Protein AF-A0A965UW42-F1 (afdb_monomer_lite)

Radius of gyration: 25.72 Å; chains: 1; bounding box: 55×19×74 Å

Foldseek 3Di:
DWEDAPVVQWIADPVPRDTHGCDPPGPVNVVVVVVVVVVDDHHYHDDDPDPDPDPDPVRVVVVVVVVVVVVVPPDDDD

Secondary structure (DSSP, 8-state):
-EEE-TTSSEEEETTTTEEEES-TT-HHHHHHHHHHHTT--PBPPPPPPP---PPPHHHHHHHHHHHHHHHHSSS---

Sequence (78 aa):
MYKLSYSNHVVIRLRDGANIPFDEQNQDYREYLAWLAEGNMPEPPDPQPEPVDVPTMQEEIKALKLIVGMLMEEDGDV

Structure (mmCIF, N/CA/C/O backbone):
data_AF-A0A965UW42-F1
#
_entry.id   AF-A0A965UW42-F1
#
loop_
_atom_site.group_PDB
_atom_site.id
_atom_site.type_symbol
_atom_site.label_atom_id
_atom_site.label_alt_id
_atom_site.label_comp_id
_atom_site.label_asym_id
_atom_site.label_entity_id
_atom_site.label_seq_id
_atom_site.pdbx_PDB_ins_code
_atom_site.Cartn_x
_atom_site.Cartn_y
_atom_site.Cartn_z
_atom_site.occupancy
_atom_site.B_iso_or_equiv
_atom_site.auth_seq_id
_atom_site.auth_comp_id
_atom_site.auth_asym_id
_atom_site.auth_atom_id
_atom_site.pdbx_PDB_model_num
ATOM 1 N N . MET A 1 1 ? -1.825 -6.815 12.602 1.00 93.19 1 MET A N 1
ATOM 2 C CA . MET A 1 1 ? -0.679 -6.093 12.015 1.00 93.19 1 MET A CA 1
ATOM 3 C C . MET A 1 1 ? -0.874 -5.991 10.515 1.00 93.19 1 MET A C 1
ATOM 5 O O . MET A 1 1 ? -1.492 -6.879 9.925 1.00 93.19 1 MET A O 1
ATOM 9 N N . TYR A 1 2 ? -0.386 -4.898 9.941 1.00 97.38 2 TYR A N 1
ATOM 10 C CA . TYR A 1 2 ? -0.636 -4.490 8.564 1.00 97.38 2 TYR A CA 1
ATOM 11 C C . TYR A 1 2 ? 0.662 -4.012 7.909 1.00 97.38 2 TYR A C 1
ATOM 13 O O . TYR A 1 2 ? 1.577 -3.597 8.616 1.00 97.38 2 TYR A O 1
ATOM 21 N N . LYS A 1 3 ? 0.713 -4.039 6.578 1.00 96.62 3 LYS A N 1
ATOM 22 C CA . LYS A 1 3 ? 1.833 -3.581 5.752 1.00 96.62 3 LYS A CA 1
ATOM 23 C C . LYS A 1 3 ? 1.322 -2.741 4.586 1.00 96.62 3 LYS A C 1
ATOM 25 O O . LYS A 1 3 ? 0.278 -3.053 4.013 1.00 96.62 3 LYS A O 1
ATOM 30 N N . LEU A 1 4 ? 2.044 -1.688 4.227 1.00 95.56 4 LEU A N 1
ATOM 31 C CA . LEU A 1 4 ? 1.709 -0.858 3.072 1.00 95.56 4 LEU A CA 1
ATOM 32 C C . LEU A 1 4 ? 1.961 -1.602 1.751 1.00 95.56 4 LEU A C 1
ATOM 34 O O . LEU A 1 4 ? 2.866 -2.424 1.640 1.00 95.56 4 LEU A O 1
ATOM 38 N N . SER A 1 5 ? 1.156 -1.301 0.736 1.00 92.88 5 SER A N 1
ATOM 39 C CA . SER A 1 5 ? 1.396 -1.738 -0.642 1.00 92.88 5 SER A CA 1
ATOM 40 C C . SER A 1 5 ? 2.004 -0.599 -1.455 1.00 92.88 5 SER A C 1
ATOM 42 O O . SER A 1 5 ? 1.662 0.564 -1.242 1.00 92.88 5 SER A O 1
ATOM 44 N N . TYR A 1 6 ? 2.821 -0.930 -2.457 1.00 90.25 6 TYR A N 1
ATOM 45 C CA . TYR A 1 6 ? 3.266 0.031 -3.473 1.00 90.25 6 TYR A CA 1
ATOM 46 C C . TYR A 1 6 ? 2.123 0.642 -4.288 1.00 90.25 6 TYR A C 1
ATOM 48 O O . TYR A 1 6 ? 2.280 1.712 -4.867 1.00 90.25 6 TYR A O 1
ATOM 56 N N . SER A 1 7 ? 0.972 -0.029 -4.355 1.00 83.38 7 SER A N 1
ATOM 57 C CA . SER A 1 7 ? -0.141 0.388 -5.205 1.00 83.38 7 SER A CA 1
ATOM 58 C C . SER A 1 7 ? -0.973 1.548 -4.644 1.00 83.38 7 SER A C 1
ATOM 60 O O . SER A 1 7 ? -1.957 1.898 -5.278 1.00 83.38 7 SER A O 1
ATOM 62 N N . ASN A 1 8 ? -0.631 2.141 -3.490 1.00 83.88 8 ASN A N 1
ATOM 63 C CA . ASN A 1 8 ? -1.314 3.283 -2.841 1.00 83.88 8 ASN A CA 1
ATOM 64 C C . ASN A 1 8 ? -2.853 3.198 -2.682 1.00 83.88 8 ASN A C 1
ATOM 66 O O . ASN A 1 8 ? -3.481 4.165 -2.255 1.00 83.88 8 ASN A O 1
ATOM 70 N N . HIS A 1 9 ? -3.470 2.056 -2.977 1.00 93.38 9 HIS A N 1
ATOM 71 C CA . HIS A 1 9 ? -4.923 1.854 -2.931 1.00 93.38 9 HIS A CA 1
ATOM 72 C C . HIS A 1 9 ? -5.334 0.683 -2.035 1.00 93.38 9 HIS A C 1
ATOM 74 O O . HIS A 1 9 ? -6.527 0.435 -1.855 1.00 93.38 9 HIS A O 1
ATOM 80 N N . VAL A 1 10 ? -4.358 -0.050 -1.491 1.00 96.06 10 VAL A N 1
ATOM 81 C CA . VAL A 1 10 ? -4.594 -1.195 -0.612 1.00 96.06 10 VAL A CA 1
ATOM 82 C C . VAL A 1 10 ? -3.596 -1.214 0.545 1.00 96.06 10 VAL A C 1
ATOM 84 O O . VAL A 1 10 ? -2.462 -0.747 0.421 1.00 96.06 10 VAL A O 1
ATOM 87 N N . VAL A 1 11 ? -4.005 -1.823 1.653 1.00 97.06 11 VAL A N 1
ATOM 88 C CA . VAL A 1 11 ? -3.132 -2.255 2.751 1.00 97.06 11 VAL A CA 1
ATOM 89 C C . VAL A 1 11 ? -3.173 -3.776 2.841 1.00 97.06 11 VAL A C 1
ATOM 91 O O . VAL A 1 11 ? -4.203 -4.395 2.591 1.00 97.06 11 VAL A O 1
ATOM 94 N N . ILE A 1 12 ? -2.052 -4.397 3.187 1.00 97.56 12 ILE A N 1
ATOM 95 C CA . ILE A 1 12 ? -1.94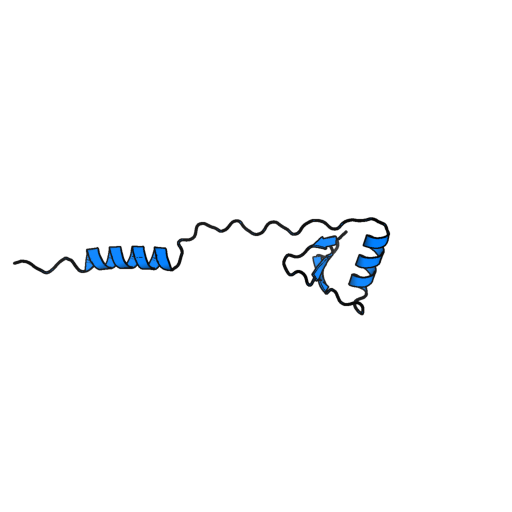2 -5.848 3.331 1.00 97.56 12 ILE A CA 1
ATOM 96 C C . ILE A 1 12 ? -2.098 -6.201 4.807 1.00 97.56 12 ILE A C 1
ATOM 98 O O . ILE A 1 12 ? -1.380 -5.673 5.656 1.00 97.56 12 ILE A O 1
ATOM 102 N N . ARG A 1 13 ? -3.005 -7.120 5.138 1.00 97.81 13 ARG A N 1
ATOM 103 C CA . ARG A 1 13 ? -3.110 -7.673 6.491 1.00 97.81 13 ARG A CA 1
ATOM 104 C C . ARG A 1 13 ? -2.194 -8.881 6.642 1.00 97.81 13 ARG A C 1
ATOM 106 O O . ARG A 1 13 ? -2.310 -9.856 5.913 1.00 97.81 13 ARG A O 1
ATOM 113 N N . LEU A 1 14 ? -1.309 -8.849 7.636 1.00 96.75 14 LEU A N 1
ATOM 114 C CA . LEU A 1 14 ? -0.245 -9.853 7.767 1.00 96.75 14 LEU A CA 1
ATOM 115 C C . LEU A 1 14 ? -0.724 -11.221 8.273 1.00 96.75 14 LEU A C 1
ATOM 117 O O . LEU A 1 14 ? -0.048 -12.217 8.052 1.00 96.75 14 LEU A O 1
ATOM 121 N N . ARG A 1 15 ? -1.882 -11.293 8.946 1.00 96.50 15 ARG A N 1
ATOM 122 C CA . ARG A 1 15 ? -2.374 -12.556 9.533 1.00 96.50 15 ARG A CA 1
ATOM 123 C C . ARG A 1 15 ? -2.804 -13.583 8.481 1.00 96.50 15 ARG A C 1
ATOM 125 O O . ARG A 1 15 ? -2.728 -14.777 8.731 1.00 96.50 15 ARG A O 1
ATOM 132 N N . ASP A 1 16 ? -3.320 -13.101 7.356 1.00 96.62 16 ASP A N 1
ATOM 133 C CA . ASP A 1 16 ? -3.968 -13.894 6.307 1.00 96.62 16 ASP A CA 1
ATOM 134 C C . ASP A 1 16 ? -3.541 -13.471 4.892 1.00 96.62 16 ASP A C 1
ATOM 136 O O . ASP A 1 16 ? -3.967 -14.082 3.916 1.00 96.62 16 ASP A O 1
ATOM 140 N N . GLY A 1 17 ? -2.697 -12.443 4.763 1.00 95.12 17 GLY A N 1
ATOM 141 C CA . GLY A 1 17 ? -2.225 -11.930 3.478 1.00 95.12 17 GLY A CA 1
ATOM 142 C C . GLY A 1 17 ? -3.297 -11.192 2.672 1.00 95.12 17 GLY A C 1
ATOM 143 O O . GLY A 1 17 ? -3.119 -10.988 1.472 1.00 95.12 17 GLY A O 1
ATOM 144 N N . ALA A 1 18 ? -4.418 -10.804 3.291 1.00 96.69 18 ALA A N 1
ATOM 145 C CA . ALA A 1 18 ? -5.507 -10.141 2.586 1.00 96.69 18 ALA A CA 1
ATOM 146 C C . ALA A 1 18 ? -5.082 -8.753 2.078 1.00 96.69 18 ALA A C 1
ATOM 148 O O . ALA A 1 18 ? -4.550 -7.941 2.837 1.00 96.69 18 ALA A O 1
ATOM 149 N N . ASN A 1 19 ? -5.367 -8.471 0.804 1.00 97.06 19 ASN A N 1
ATOM 150 C CA . ASN A 1 19 ? -5.245 -7.136 0.223 1.00 97.06 19 ASN A CA 1
ATOM 151 C C . ASN A 1 19 ? -6.551 -6.385 0.482 1.00 97.06 19 ASN A C 1
ATOM 153 O O . ASN A 1 19 ? -7.590 -6.749 -0.063 1.00 97.06 19 ASN A O 1
ATOM 157 N N . ILE A 1 20 ? -6.495 -5.362 1.326 1.00 97.38 20 ILE A N 1
ATOM 158 C CA . ILE A 1 20 ? -7.651 -4.598 1.789 1.00 97.38 20 ILE A CA 1
ATOM 159 C C . ILE A 1 20 ? -7.684 -3.264 1.038 1.00 97.38 20 ILE A C 1
ATOM 161 O O . ILE A 1 20 ? -6.807 -2.429 1.272 1.00 97.38 20 ILE A O 1
ATOM 165 N N . PRO A 1 21 ? -8.667 -3.034 0.152 1.00 97.38 21 PRO A N 1
ATOM 166 C CA . PRO A 1 21 ? -8.861 -1.745 -0.505 1.00 97.38 21 PRO A CA 1
ATOM 167 C C . PRO A 1 21 ? -9.169 -0.620 0.484 1.00 97.38 21 PRO A C 1
ATOM 169 O O . PRO A 1 21 ? -9.836 -0.844 1.495 1.00 97.38 21 PRO A O 1
ATOM 172 N N . PHE A 1 22 ? -8.743 0.600 0.158 1.00 96.38 22 PHE A N 1
ATOM 173 C CA . PHE A 1 22 ? -9.105 1.819 0.891 1.00 96.38 22 PHE A CA 1
ATOM 174 C C . PHE A 1 22 ? -10.548 2.246 0.592 1.00 96.38 22 PHE A C 1
ATOM 176 O O . PHE A 1 22 ? -10.793 3.232 -0.097 1.00 96.38 22 PHE A O 1
ATOM 183 N N . ASP A 1 23 ? -11.502 1.468 1.097 1.00 96.94 23 ASP A N 1
ATOM 184 C CA . ASP A 1 23 ? -12.940 1.703 0.972 1.00 96.94 23 ASP A CA 1
ATOM 185 C C . ASP A 1 23 ? -13.569 1.778 2.371 1.00 96.94 23 ASP A C 1
ATOM 187 O O . ASP A 1 23 ? -13.471 0.837 3.156 1.00 96.94 23 ASP A O 1
ATOM 191 N N . GLU A 1 24 ? -14.237 2.886 2.698 1.00 95.25 24 GLU A N 1
ATOM 192 C CA . GLU A 1 24 ? -14.898 3.103 3.996 1.00 95.25 24 GLU A CA 1
ATOM 193 C C . GLU A 1 24 ? -16.030 2.097 4.283 1.00 95.25 24 GLU A C 1
ATOM 195 O O . GLU A 1 24 ? -16.383 1.837 5.443 1.00 95.25 24 GLU A O 1
ATOM 200 N N . GLN A 1 25 ? -16.601 1.496 3.236 1.00 97.12 25 GLN A N 1
ATOM 201 C CA . GLN A 1 25 ? -17.592 0.431 3.369 1.00 97.12 25 GLN A CA 1
ATOM 202 C C . GLN A 1 25 ? -16.947 -0.929 3.657 1.00 97.12 25 GLN A C 1
ATOM 204 O O . GLN A 1 25 ? -17.625 -1.819 4.179 1.00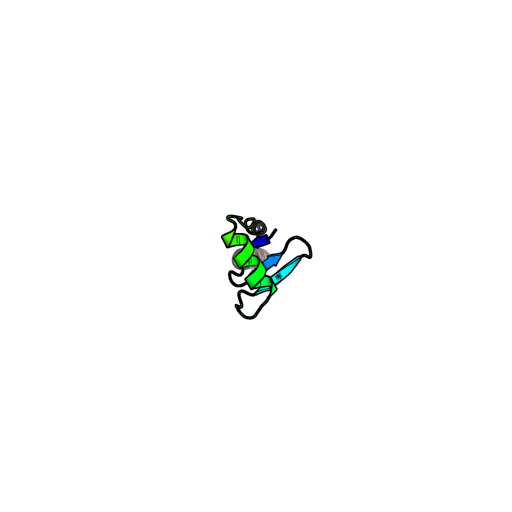 97.12 25 GLN A O 1
ATOM 209 N N . ASN A 1 26 ? -15.645 -1.086 3.396 1.00 97.50 26 ASN A N 1
ATOM 210 C CA . ASN A 1 26 ? -14.908 -2.298 3.717 1.00 97.50 26 ASN A CA 1
ATOM 211 C C . ASN A 1 26 ? -14.649 -2.381 5.230 1.00 97.50 26 ASN A C 1
ATOM 213 O O . ASN A 1 26 ? -13.997 -1.528 5.835 1.00 97.50 26 ASN A O 1
ATOM 217 N N . GLN A 1 27 ? -15.158 -3.444 5.853 1.00 97.81 27 GLN A N 1
ATOM 218 C CA . GLN A 1 27 ? -14.992 -3.673 7.284 1.00 97.81 27 GLN A CA 1
ATOM 219 C C . GLN A 1 27 ? -13.520 -3.823 7.687 1.00 97.81 27 GLN A C 1
ATOM 221 O O . GLN A 1 27 ? -13.114 -3.242 8.691 1.00 97.81 27 GLN A O 1
ATOM 226 N N . ASP A 1 28 ? -12.717 -4.532 6.895 1.00 98.12 28 ASP A N 1
ATOM 227 C CA . ASP A 1 28 ? -11.299 -4.742 7.181 1.00 98.12 28 ASP A CA 1
ATOM 228 C C . ASP A 1 28 ? -10.514 -3.420 7.124 1.00 98.12 28 ASP A C 1
ATOM 230 O O . ASP A 1 28 ? -9.571 -3.216 7.891 1.00 98.12 28 ASP A O 1
ATOM 234 N N . TYR A 1 29 ? -10.921 -2.485 6.256 1.00 97.69 29 TYR A N 1
ATOM 235 C CA . TYR A 1 29 ? -10.311 -1.155 6.200 1.00 97.69 29 TYR A CA 1
ATOM 236 C C . TYR A 1 29 ? -10.664 -0.320 7.434 1.00 97.69 29 TYR A C 1
ATOM 238 O O . TYR A 1 29 ? -9.791 0.320 8.017 1.00 97.69 29 TYR A O 1
ATOM 246 N N . ARG A 1 30 ? -11.916 -0.377 7.905 1.00 97.88 30 ARG A N 1
ATOM 247 C CA . ARG A 1 30 ? -12.304 0.278 9.166 1.00 97.88 30 ARG A CA 1
ATOM 248 C C . ARG A 1 30 ? -11.569 -0.305 10.376 1.00 97.88 30 ARG A C 1
ATOM 250 O O . ARG A 1 30 ? -11.181 0.452 11.261 1.00 97.88 30 ARG A O 1
ATOM 257 N N . GLU A 1 31 ? -11.336 -1.618 10.405 1.00 97.88 31 GLU A N 1
ATOM 258 C CA . GLU A 1 31 ? -10.501 -2.262 11.430 1.00 97.88 31 GLU A CA 1
ATOM 259 C C . GLU A 1 31 ? -9.050 -1.758 11.379 1.00 97.88 31 GLU A C 1
ATOM 261 O O . GLU A 1 31 ? -8.454 -1.483 12.421 1.00 97.88 31 GLU A O 1
ATOM 266 N N . TYR A 1 32 ? -8.486 -1.583 10.181 1.00 97.38 32 TYR A N 1
ATOM 267 C CA . TYR A 1 32 ? -7.176 -0.955 10.002 1.00 97.38 32 TYR A CA 1
ATOM 268 C C . TYR A 1 32 ? -7.143 0.493 10.523 1.00 97.38 32 TYR A C 1
ATOM 270 O O . TYR A 1 32 ? -6.209 0.859 11.235 1.00 97.38 32 TYR A O 1
ATOM 278 N N . LEU A 1 33 ? -8.168 1.305 10.241 1.00 97.56 33 LEU A N 1
ATOM 279 C CA . LEU A 1 33 ? -8.259 2.684 10.739 1.00 97.56 33 LEU A CA 1
ATOM 280 C C . LEU A 1 33 ? -8.364 2.755 12.270 1.00 97.56 33 LEU A C 1
ATOM 282 O O . LEU A 1 33 ? -7.708 3.592 12.886 1.00 97.56 33 LEU A O 1
ATOM 286 N N . ALA A 1 34 ? -9.148 1.870 12.893 1.00 97.69 34 ALA A N 1
ATOM 287 C CA . ALA A 1 34 ? -9.230 1.780 14.351 1.00 97.69 34 ALA A CA 1
ATOM 288 C C . ALA A 1 34 ? -7.869 1.412 14.962 1.00 97.69 34 ALA A C 1
ATOM 290 O O . ALA A 1 34 ? -7.411 2.051 15.907 1.00 97.69 34 ALA A O 1
ATOM 291 N N . TRP A 1 35 ? -7.174 0.451 14.352 1.00 97.69 35 TRP A N 1
ATOM 292 C CA . TRP A 1 35 ? -5.829 0.059 14.758 1.00 97.69 35 TRP A CA 1
ATOM 293 C C . TRP A 1 35 ? -4.811 1.209 14.631 1.00 97.69 35 TRP A C 1
ATOM 295 O O . TRP A 1 35 ? -3.965 1.368 15.509 1.00 97.69 35 TRP A O 1
ATOM 305 N N . LEU A 1 36 ? -4.906 2.060 13.601 1.00 97.25 36 LEU A N 1
ATOM 306 C CA . LEU A 1 36 ? -4.098 3.288 13.507 1.00 97.25 36 LEU A CA 1
ATOM 307 C C . LEU A 1 36 ? -4.438 4.301 14.611 1.00 97.25 36 LEU A C 1
ATOM 309 O O . LEU A 1 36 ? -3.536 4.930 15.160 1.00 97.25 36 LEU A O 1
ATOM 313 N N . ALA A 1 37 ? -5.722 4.463 14.950 1.00 97.81 37 ALA A N 1
ATOM 314 C CA . ALA A 1 37 ? -6.173 5.399 15.983 1.00 97.81 37 ALA A CA 1
ATOM 315 C C . ALA A 1 37 ? -5.671 5.028 17.391 1.00 97.81 37 ALA A C 1
ATOM 317 O O . ALA A 1 37 ? -5.497 5.902 18.237 1.00 97.81 37 ALA A O 1
ATOM 318 N N . GLU A 1 38 ? -5.373 3.749 17.623 1.00 97.88 38 GLU A N 1
ATOM 319 C CA . GLU A 1 38 ? -4.694 3.258 18.830 1.00 97.88 38 GLU A CA 1
ATOM 320 C C . GLU A 1 38 ? -3.190 3.610 18.876 1.00 97.88 38 GLU A C 1
ATOM 322 O O . GLU A 1 38 ? -2.521 3.328 19.868 1.00 97.88 38 GLU A O 1
ATOM 327 N N . GLY A 1 39 ? -2.643 4.239 17.827 1.00 97.88 39 GLY A N 1
ATOM 328 C CA . GLY A 1 39 ? -1.239 4.653 17.741 1.00 97.88 39 GLY A CA 1
ATOM 329 C C . GLY A 1 39 ? -0.307 3.613 17.118 1.00 97.88 39 GLY A C 1
ATOM 330 O O . GLY A 1 39 ? 0.913 3.754 17.207 1.00 97.88 39 GLY A O 1
ATOM 331 N N . ASN A 1 40 ? -0.849 2.570 16.488 1.00 98.00 40 ASN A N 1
ATOM 332 C CA . ASN A 1 40 ? -0.038 1.583 15.785 1.00 98.00 40 ASN A CA 1
ATOM 333 C C . ASN A 1 40 ? 0.435 2.097 14.408 1.00 98.00 40 ASN A C 1
ATOM 335 O O . ASN A 1 40 ? -0.175 2.985 13.815 1.00 98.00 40 ASN A O 1
ATOM 339 N N . MET A 1 41 ? 1.507 1.503 13.870 1.00 97.31 41 MET A N 1
ATOM 340 C CA . MET A 1 41 ? 2.081 1.861 12.564 1.00 97.31 41 MET A CA 1
ATOM 341 C C . MET A 1 41 ? 2.247 0.624 11.675 1.00 97.31 41 MET A C 1
ATOM 343 O O . MET A 1 41 ? 2.801 -0.372 12.146 1.00 97.31 41 MET A O 1
ATOM 347 N N . PRO A 1 42 ? 1.780 0.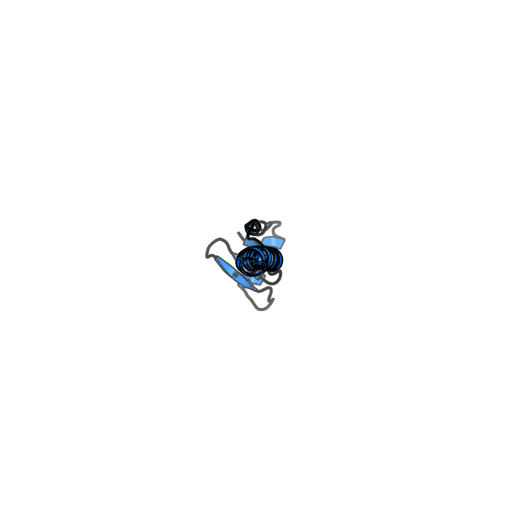654 10.411 1.00 96.56 42 PRO A N 1
ATOM 348 C CA . PRO A 1 42 ? 1.965 -0.452 9.483 1.00 96.56 42 PRO A CA 1
ATOM 349 C C . PRO A 1 42 ? 3.436 -0.586 9.090 1.00 96.56 42 PRO A C 1
ATOM 351 O O . PRO A 1 42 ? 4.193 0.385 9.089 1.00 96.56 42 PRO A O 1
ATOM 354 N N . GLU A 1 43 ? 3.821 -1.794 8.703 1.00 97.25 43 GLU A N 1
ATOM 355 C CA . GLU A 1 43 ? 5.132 -2.042 8.119 1.00 97.25 43 GLU A CA 1
ATOM 356 C C . GLU A 1 43 ? 5.268 -1.339 6.754 1.00 97.25 43 GLU A C 1
ATOM 358 O O . GLU A 1 43 ? 4.270 -1.170 6.034 1.00 97.25 43 GLU A O 1
ATOM 363 N N . PRO A 1 44 ? 6.492 -0.925 6.374 1.00 95.31 44 PRO A N 1
ATOM 364 C CA . PRO A 1 44 ? 6.758 -0.411 5.035 1.00 95.31 44 PRO A CA 1
ATOM 365 C C . PRO A 1 44 ? 6.476 -1.485 3.969 1.00 95.31 44 PRO A C 1
ATOM 367 O O . PRO A 1 44 ? 6.488 -2.676 4.286 1.00 95.31 44 PRO A O 1
ATOM 370 N N . PRO A 1 45 ? 6.232 -1.097 2.704 1.00 93.81 45 PRO A N 1
ATOM 371 C CA . PRO A 1 45 ? 6.089 -2.071 1.626 1.00 93.81 45 PRO A CA 1
ATOM 372 C C . PRO A 1 45 ? 7.345 -2.944 1.500 1.00 93.81 45 PRO A C 1
ATOM 374 O O . PRO A 1 45 ? 8.446 -2.505 1.842 1.00 93.81 45 PRO A O 1
ATOM 377 N N . ASP A 1 46 ? 7.176 -4.172 0.993 1.00 90.88 46 ASP A N 1
ATOM 378 C CA . ASP A 1 46 ? 8.320 -5.026 0.637 1.00 90.88 46 ASP A CA 1
ATOM 379 C C . ASP A 1 46 ? 9.237 -4.270 -0.319 1.00 90.88 46 ASP A C 1
ATOM 381 O O . ASP A 1 46 ? 8.712 -3.516 -1.124 1.00 90.88 46 ASP A O 1
ATOM 385 N N . PRO A 1 47 ? 10.563 -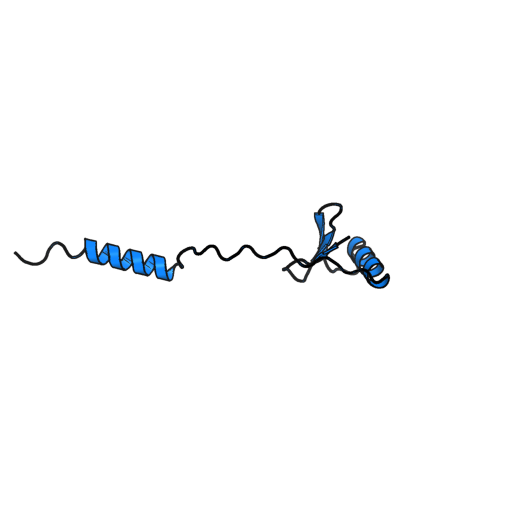4.459 -0.295 1.00 87.81 47 PRO A N 1
ATOM 386 C CA . PRO A 1 47 ? 11.436 -3.826 -1.272 1.00 87.81 47 PRO A CA 1
ATOM 387 C C . PRO A 1 47 ? 11.043 -4.243 -2.693 1.00 87.81 47 PRO A C 1
ATOM 389 O O . PRO A 1 47 ? 10.834 -5.424 -2.980 1.00 87.81 47 PRO A O 1
ATOM 392 N N . GLN A 1 48 ? 10.969 -3.267 -3.596 1.00 83.38 48 GLN A N 1
ATOM 393 C CA . GLN A 1 48 ? 10.861 -3.532 -5.020 1.00 83.38 48 GLN A CA 1
ATOM 394 C C . GLN A 1 48 ? 12.071 -4.389 -5.409 1.00 83.38 48 GLN A C 1
ATOM 396 O O . GLN A 1 48 ? 13.179 -4.079 -4.956 1.00 83.38 48 GLN A O 1
ATOM 401 N N . PRO A 1 49 ? 11.893 -5.452 -6.215 1.00 80.44 49 PRO A N 1
ATOM 402 C CA . PRO A 1 49 ? 13.037 -6.179 -6.739 1.00 80.44 49 PRO A CA 1
ATOM 403 C C . PRO A 1 49 ? 14.009 -5.177 -7.361 1.00 80.44 49 PRO A C 1
ATOM 405 O O . PRO A 1 49 ? 13.588 -4.272 -8.095 1.00 80.44 49 PRO A O 1
ATOM 408 N N . GLU A 1 50 ? 15.292 -5.314 -7.021 1.00 80.56 50 GLU A N 1
ATOM 409 C CA . GLU A 1 50 ? 16.343 -4.551 -7.681 1.00 80.56 50 GLU A CA 1
ATOM 410 C C . GLU A 1 50 ? 16.158 -4.726 -9.191 1.00 80.56 50 GLU A C 1
ATOM 412 O O . GLU A 1 50 ? 15.825 -5.837 -9.628 1.00 80.56 50 GLU A O 1
ATOM 417 N N . PRO A 1 51 ? 16.287 -3.653 -9.993 1.00 78.75 51 PRO A N 1
ATOM 418 C CA . PRO A 1 51 ? 16.271 -3.808 -11.433 1.00 78.75 51 PRO A CA 1
ATOM 419 C C . PRO A 1 51 ? 17.381 -4.799 -11.766 1.00 78.75 51 PRO A C 1
ATOM 421 O O . PRO A 1 51 ? 18.562 -4.492 -11.621 1.00 78.75 51 PRO A O 1
ATOM 424 N N . VAL A 1 52 ? 16.995 -6.019 -12.143 1.00 78.75 52 VAL A N 1
ATOM 425 C CA . VAL A 1 52 ? 17.927 -6.955 -12.753 1.00 78.75 52 VAL A CA 1
ATOM 426 C C . VAL A 1 52 ? 18.539 -6.198 -13.920 1.00 78.75 52 VAL A C 1
ATOM 428 O O . VAL A 1 52 ? 17.800 -5.583 -14.689 1.00 78.75 52 VAL A O 1
ATOM 431 N N . ASP A 1 53 ? 19.868 -6.170 -13.991 1.00 77.94 53 ASP A N 1
ATOM 432 C CA . ASP A 1 53 ? 20.630 -5.502 -15.049 1.00 77.94 53 ASP A CA 1
ATOM 433 C C . ASP A 1 53 ? 20.451 -6.298 -16.353 1.00 77.94 53 ASP A C 1
ATOM 435 O O . ASP A 1 53 ? 21.345 -6.978 -16.854 1.00 77.94 53 ASP A O 1
ATOM 439 N N . VAL A 1 54 ? 19.203 -6.359 -16.816 1.00 76.69 54 VAL A N 1
ATOM 440 C CA . VAL A 1 54 ? 18.825 -6.924 -18.095 1.00 76.69 54 VAL A CA 1
ATOM 441 C C . VAL A 1 54 ? 19.111 -5.843 -19.123 1.00 76.69 54 VAL A C 1
ATOM 443 O O . VAL A 1 54 ? 18.686 -4.698 -18.927 1.00 76.69 54 VAL A O 1
ATOM 446 N N . PRO A 1 55 ? 19.835 -6.178 -20.201 1.00 80.69 55 PRO A N 1
ATOM 447 C CA . PRO A 1 55 ? 20.113 -5.211 -21.242 1.00 80.69 55 PRO A CA 1
ATOM 448 C C . PRO A 1 55 ? 18.790 -4.621 -21.724 1.00 80.69 55 PRO A C 1
ATOM 450 O O . PRO A 1 55 ? 17.802 -5.324 -21.948 1.00 80.69 55 PRO A O 1
ATOM 453 N N . THR A 1 56 ? 18.752 -3.301 -21.841 1.00 84.38 56 THR A N 1
ATOM 454 C CA . THR A 1 56 ? 17.576 -2.619 -22.367 1.00 84.38 56 THR A CA 1
ATOM 455 C C . THR A 1 56 ? 17.334 -3.052 -23.811 1.00 84.38 56 THR A C 1
ATOM 457 O O . THR A 1 56 ? 18.269 -3.391 -24.538 1.00 84.38 56 THR A O 1
ATOM 460 N N . MET A 1 57 ? 16.094 -2.929 -24.296 1.00 84.25 57 MET A N 1
ATOM 461 C CA . MET A 1 57 ? 15.781 -3.188 -25.711 1.00 84.25 57 MET A CA 1
ATOM 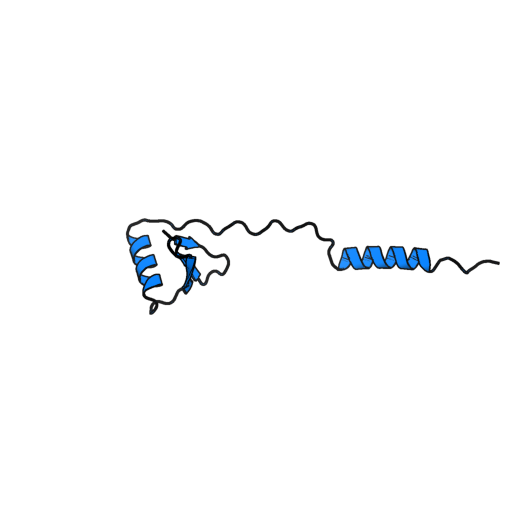462 C C . MET A 1 57 ? 16.711 -2.410 -26.662 1.00 84.25 57 MET A C 1
ATOM 464 O O . MET A 1 57 ? 17.038 -2.879 -27.746 1.00 84.25 57 MET A O 1
ATOM 468 N N . GLN A 1 58 ? 17.162 -1.214 -26.265 1.00 84.62 58 GLN A N 1
ATOM 469 C CA . GLN A 1 58 ? 18.093 -0.403 -27.051 1.00 84.62 58 GLN A CA 1
ATOM 470 C C . GLN A 1 58 ? 19.509 -0.988 -27.081 1.00 84.62 58 GLN A C 1
ATOM 472 O O . GLN A 1 58 ? 20.154 -0.951 -28.130 1.00 84.62 58 GLN A O 1
ATOM 477 N N . GLU A 1 59 ? 19.991 -1.534 -25.966 1.00 89.75 59 GLU A N 1
ATOM 478 C CA . GLU A 1 59 ? 21.291 -2.206 -25.878 1.00 89.75 59 GLU A CA 1
ATOM 479 C C . GLU A 1 59 ? 21.288 -3.536 -26.627 1.00 89.75 59 GLU A C 1
ATOM 481 O O . GLU A 1 59 ? 22.225 -3.804 -27.377 1.00 89.75 59 GLU A O 1
ATOM 486 N N . GLU A 1 60 ? 20.204 -4.307 -26.530 1.00 89.25 60 GLU A N 1
ATOM 487 C CA . GLU A 1 60 ? 20.008 -5.522 -27.323 1.00 89.25 60 GLU A CA 1
ATOM 488 C C . GLU A 1 60 ? 19.985 -5.201 -28.820 1.00 89.25 60 GLU A C 1
ATOM 490 O O . GLU A 1 60 ? 20.710 -5.818 -29.598 1.00 89.25 60 GLU A O 1
ATOM 495 N N . ILE A 1 61 ? 19.227 -4.176 -29.237 1.00 91.69 61 ILE A N 1
ATOM 496 C CA . ILE A 1 61 ? 19.190 -3.725 -30.636 1.00 91.69 61 ILE A CA 1
ATOM 497 C C . ILE A 1 61 ? 20.571 -3.250 -31.094 1.00 91.69 61 ILE A C 1
ATOM 499 O O . ILE A 1 61 ? 20.962 -3.512 -32.232 1.00 91.69 61 ILE A O 1
ATOM 503 N N . LYS A 1 62 ? 21.321 -2.540 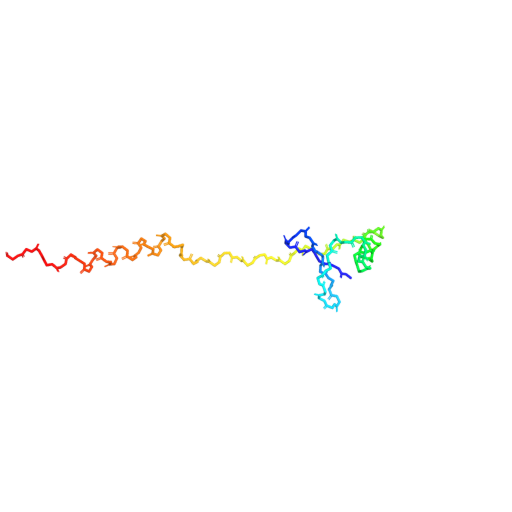-30.245 1.00 93.50 62 LYS A N 1
ATOM 504 C CA . LYS A 1 62 ? 22.666 -2.060 -30.580 1.00 93.50 62 LYS A CA 1
ATOM 505 C C . LYS A 1 62 ? 23.645 -3.223 -30.748 1.00 93.50 62 LYS A C 1
ATOM 507 O O . LYS A 1 62 ? 24.393 -3.230 -31.724 1.00 93.50 62 LYS A O 1
ATOM 512 N N . ALA A 1 63 ? 23.611 -4.204 -29.849 1.00 91.19 63 ALA A N 1
ATOM 513 C CA . ALA A 1 63 ? 24.423 -5.414 -29.939 1.00 91.19 63 ALA A CA 1
ATOM 514 C C . ALA A 1 63 ? 24.056 -6.248 -31.177 1.00 91.19 63 ALA A C 1
ATOM 516 O O . ALA A 1 63 ? 24.940 -6.651 -31.928 1.00 91.19 63 ALA A O 1
ATOM 517 N N . LEU A 1 64 ? 22.760 -6.417 -31.459 1.00 92.06 64 LEU A N 1
ATOM 518 C CA . LEU A 1 64 ? 22.263 -7.085 -32.664 1.00 92.06 64 LEU A CA 1
ATOM 519 C C . LEU A 1 64 ? 22.719 -6.372 -33.938 1.00 92.06 64 LEU A C 1
ATOM 521 O O . LEU A 1 64 ? 23.183 -7.025 -34.863 1.00 92.06 64 LEU A O 1
ATOM 525 N N . LYS A 1 65 ? 22.645 -5.037 -33.989 1.00 92.38 65 LYS A N 1
ATOM 526 C CA . LYS A 1 65 ? 23.133 -4.255 -35.136 1.00 92.38 65 LYS A CA 1
ATOM 527 C C . LYS A 1 65 ? 24.636 -4.409 -35.349 1.00 92.38 65 LYS A C 1
ATOM 529 O O . LYS A 1 65 ? 25.060 -4.471 -36.496 1.00 92.38 65 LYS A O 1
ATOM 534 N N . LEU A 1 66 ? 25.423 -4.482 -34.275 1.00 92.94 66 LEU A N 1
ATOM 535 C CA . LEU A 1 66 ? 26.863 -4.720 -34.370 1.00 92.94 66 LEU A CA 1
ATOM 536 C C . LEU A 1 66 ? 27.154 -6.116 -34.932 1.00 92.94 66 LEU A C 1
ATOM 538 O O . LEU A 1 66 ? 27.929 -6.242 -35.871 1.00 92.94 66 LEU A O 1
ATOM 542 N N . ILE A 1 67 ? 26.485 -7.144 -34.404 1.00 90.44 67 ILE A N 1
ATOM 543 C CA . ILE A 1 67 ? 26.628 -8.529 -34.873 1.00 90.44 67 ILE A CA 1
ATOM 544 C C . ILE A 1 67 ? 26.203 -8.650 -36.341 1.00 90.44 67 ILE A C 1
ATOM 546 O O . ILE A 1 67 ? 26.904 -9.266 -37.134 1.00 90.44 67 ILE A O 1
ATOM 550 N N . VAL A 1 68 ? 25.083 -8.031 -36.724 1.00 91.00 68 VAL A N 1
ATOM 551 C CA . VAL A 1 68 ? 24.605 -8.018 -38.113 1.00 91.00 68 VAL A CA 1
ATOM 552 C C . VAL A 1 68 ? 25.577 -7.273 -39.027 1.00 91.00 68 VAL A C 1
ATOM 554 O O . VAL A 1 68 ? 25.843 -7.761 -40.115 1.00 91.00 68 VAL A O 1
ATOM 557 N N . GLY A 1 69 ? 26.150 -6.149 -38.589 1.00 89.31 69 GLY A N 1
ATOM 558 C CA . GLY A 1 69 ? 27.197 -5.446 -39.336 1.00 89.31 69 GLY A CA 1
ATOM 559 C C . GLY A 1 69 ? 28.421 -6.329 -39.582 1.00 89.31 69 GLY A C 1
ATOM 560 O O . GLY A 1 69 ? 28.846 -6.469 -40.719 1.00 89.31 69 GLY A O 1
ATOM 561 N N . MET A 1 70 ? 28.903 -7.028 -38.550 1.00 85.75 70 MET A N 1
ATOM 562 C CA . MET A 1 70 ? 30.034 -7.958 -38.672 1.00 85.75 70 MET A CA 1
ATOM 563 C C . MET A 1 70 ? 29.735 -9.170 -39.569 1.00 85.75 70 MET A C 1
ATOM 565 O O . MET A 1 70 ? 30.654 -9.722 -40.159 1.00 85.75 70 MET A O 1
ATOM 569 N N . LEU A 1 71 ? 28.470 -9.590 -39.670 1.00 85.31 71 LEU A N 1
ATOM 570 C CA . LEU A 1 71 ? 28.034 -10.691 -40.539 1.00 85.31 71 LEU A CA 1
ATOM 571 C C . LEU A 1 71 ? 27.739 -10.247 -41.980 1.00 85.31 71 LEU A C 1
ATOM 573 O O . LEU A 1 71 ? 27.689 -11.089 -42.869 1.00 85.31 71 LEU A O 1
ATOM 577 N N . MET A 1 72 ? 27.491 -8.954 -42.207 1.00 80.00 72 MET A N 1
ATOM 578 C CA . MET A 1 72 ? 27.194 -8.387 -43.528 1.00 80.00 72 MET A CA 1
ATOM 579 C C . MET A 1 72 ? 28.433 -7.799 -44.228 1.00 80.00 72 MET A C 1
ATOM 581 O O . MET A 1 72 ? 28.331 -7.423 -45.391 1.00 80.00 72 MET A O 1
ATOM 585 N N . GLU A 1 73 ? 29.587 -7.725 -43.555 1.00 67.31 73 GLU A N 1
ATOM 586 C CA . GLU A 1 73 ? 30.861 -7.204 -44.088 1.00 67.31 73 GLU A CA 1
ATOM 587 C C . GLU A 1 73 ? 31.829 -8.298 -44.614 1.00 67.31 73 GLU A C 1
ATOM 589 O O . GLU A 1 73 ? 33.034 -8.079 -44.686 1.00 67.31 73 GLU A O 1
ATOM 594 N N . GLU A 1 74 ? 31.331 -9.465 -45.035 1.00 64.44 74 GLU A N 1
ATOM 595 C CA . GLU A 1 74 ? 32.057 -10.412 -45.903 1.00 64.44 74 GLU A CA 1
ATOM 596 C C . GLU A 1 74 ? 31.297 -10.519 -47.231 1.00 64.44 74 GLU A C 1
ATOM 598 O O . GLU A 1 74 ? 30.306 -11.231 -47.285 1.00 64.44 74 GLU A O 1
ATOM 603 N N . ASP A 1 75 ? 31.694 -9.745 -48.252 1.00 61.59 75 ASP A N 1
ATOM 604 C CA . ASP A 1 75 ? 31.534 -10.025 -49.702 1.00 61.59 75 ASP A CA 1
ATOM 605 C C . ASP A 1 75 ? 31.714 -8.729 -50.521 1.00 61.59 75 ASP A C 1
ATOM 607 O O . ASP A 1 75 ? 30.826 -8.267 -51.243 1.00 61.59 75 ASP A O 1
ATOM 611 N N . GLY A 1 76 ? 32.880 -8.094 -50.405 1.00 63.94 76 GLY A N 1
ATOM 612 C CA . GLY A 1 76 ? 33.158 -6.883 -51.171 1.00 63.94 76 GLY A CA 1
ATOM 613 C C . GLY A 1 76 ? 34.625 -6.503 -51.185 1.00 63.94 76 GLY A C 1
ATOM 614 O O . GLY A 1 76 ? 34.966 -5.498 -50.585 1.00 63.94 76 GLY A O 1
ATOM 615 N N . ASP A 1 77 ? 35.464 -7.338 -51.806 1.00 57.25 77 ASP A N 1
ATOM 616 C CA . ASP A 1 77 ? 36.577 -6.922 -52.681 1.00 57.25 77 ASP A CA 1
ATOM 617 C C . ASP A 1 77 ? 37.320 -8.180 -53.196 1.00 57.25 77 ASP A C 1
ATOM 619 O O . ASP A 1 77 ? 38.124 -8.787 -52.484 1.00 57.25 77 ASP A O 1
ATOM 623 N N . VAL A 1 78 ? 37.023 -8.580 -54.444 1.00 51.84 78 VAL A N 1
ATOM 624 C CA . VAL A 1 78 ? 37.814 -9.515 -55.278 1.00 51.84 78 VAL A CA 1
ATOM 625 C C . VAL A 1 78 ? 38.312 -8.758 -56.500 1.00 51.84 78 VAL A C 1
ATOM 627 O O . VAL A 1 78 ? 37.484 -8.029 -57.093 1.00 51.84 78 VAL A O 1
#

pLDDT: mean 89.88, std 10.38, range [51.84, 98.12]